Protein AF-A0A1M5S1J4-F1 (afdb_monomer_lite)

Radius of gyration: 11.2 Å; chains: 1; bounding box: 28×23×28 Å

Structure (mmCIF, N/CA/C/O backbone):
data_AF-A0A1M5S1J4-F1
#
_entry.id   AF-A0A1M5S1J4-F1
#
loop_
_atom_site.group_PDB
_atom_site.id
_atom_site.type_symbol
_atom_site.label_atom_id
_atom_site.label_alt_id
_atom_site.label_comp_id
_atom_site.label_asym_id
_atom_site.label_entity_id
_atom_site.label_seq_id
_atom_site.pdbx_PDB_ins_code
_atom_site.Cartn_x
_atom_site.Cartn_y
_atom_site.Cartn_z
_atom_site.occupancy
_atom_site.B_iso_or_equiv
_atom_site.auth_seq_id
_atom_site.auth_comp_id
_atom_site.auth_asym_id
_atom_site.auth_atom_id
_atom_site.pdbx_PDB_model_num
ATOM 1 N N . MET A 1 1 ? 11.350 -3.874 8.864 1.00 61.28 1 MET A N 1
ATOM 2 C CA . MET A 1 1 ? 11.210 -3.187 7.562 1.00 61.28 1 MET A CA 1
ATOM 3 C C . MET A 1 1 ? 11.067 -1.703 7.843 1.00 61.28 1 MET A C 1
ATOM 5 O O . MET A 1 1 ? 10.427 -1.391 8.839 1.00 61.28 1 MET A O 1
ATOM 9 N N . ASN A 1 2 ? 11.692 -0.816 7.064 1.00 77.19 2 ASN A N 1
ATOM 10 C CA . ASN A 1 2 ? 11.622 0.635 7.289 1.00 77.19 2 ASN A CA 1
ATOM 11 C C . ASN A 1 2 ? 10.979 1.317 6.077 1.00 77.19 2 ASN A C 1
ATOM 13 O O . ASN A 1 2 ? 11.600 2.157 5.426 1.00 77.19 2 ASN A O 1
ATOM 17 N N . ILE A 1 3 ? 9.746 0.899 5.775 1.00 84.69 3 ILE A N 1
ATOM 18 C CA . ILE A 1 3 ? 8.980 1.432 4.652 1.00 84.69 3 ILE A CA 1
ATOM 19 C C . ILE A 1 3 ? 8.801 2.928 4.816 1.00 84.69 3 ILE A C 1
ATOM 21 O O . ILE A 1 3 ? 8.379 3.415 5.867 1.00 84.69 3 ILE A O 1
ATOM 25 N N . LYS A 1 4 ? 9.050 3.647 3.728 1.00 94.69 4 LYS A N 1
ATOM 26 C CA . LYS A 1 4 ? 8.712 5.059 3.609 1.00 94.69 4 LYS A CA 1
ATOM 27 C C . LYS A 1 4 ? 7.330 5.215 2.987 1.00 94.69 4 LYS A C 1
ATOM 29 O O . LYS A 1 4 ? 6.932 4.453 2.109 1.00 94.69 4 LYS A O 1
ATOM 34 N N . PHE A 1 5 ? 6.623 6.265 3.379 1.00 96.88 5 PHE A N 1
ATOM 35 C CA . PHE A 1 5 ? 5.392 6.692 2.721 1.00 96.88 5 PHE A CA 1
ATOM 36 C C . PHE A 1 5 ? 5.673 7.966 1.941 1.00 96.88 5 PHE A C 1
ATOM 38 O O . PHE A 1 5 ? 6.100 8.965 2.523 1.00 96.88 5 PHE A O 1
ATOM 45 N N . SER A 1 6 ? 5.440 7.944 0.629 1.00 97.19 6 SER A N 1
ATOM 46 C CA . SER A 1 6 ? 5.460 9.180 -0.151 1.00 97.19 6 SER A CA 1
ATOM 47 C C . SER A 1 6 ? 4.350 10.127 0.323 1.00 97.19 6 SER A C 1
ATOM 49 O O . SER A 1 6 ? 3.313 9.687 0.825 1.00 97.19 6 SER A O 1
ATOM 51 N N . GLU A 1 7 ? 4.522 11.432 0.113 1.00 97.31 7 GLU A N 1
ATOM 52 C CA . GLU A 1 7 ? 3.489 12.419 0.466 1.00 97.31 7 GLU A CA 1
ATOM 53 C C . GLU A 1 7 ? 2.164 12.148 -0.262 1.00 97.31 7 GLU A C 1
ATOM 55 O O . GLU A 1 7 ? 1.084 12.309 0.308 1.00 97.31 7 GLU A O 1
ATOM 60 N N . HIS A 1 8 ? 2.235 11.636 -1.496 1.00 96.31 8 HIS A N 1
ATOM 61 C CA . HIS A 1 8 ? 1.045 11.233 -2.232 1.00 96.31 8 HIS A CA 1
ATOM 62 C C . HIS A 1 8 ? 0.341 10.037 -1.575 1.00 96.31 8 HIS A C 1
ATOM 64 O O . HIS A 1 8 ? -0.879 10.064 -1.411 1.00 96.31 8 HIS A O 1
ATOM 70 N N . ALA A 1 9 ? 1.085 9.013 -1.143 1.00 97.31 9 ALA A N 1
ATOM 71 C CA . ALA A 1 9 ? 0.516 7.882 -0.414 1.00 97.31 9 ALA A CA 1
ATOM 72 C C . ALA A 1 9 ? -0.143 8.317 0.899 1.00 97.31 9 ALA A C 1
ATOM 74 O O . ALA A 1 9 ? -1.289 7.941 1.138 1.00 97.31 9 ALA A O 1
ATOM 75 N N . LYS A 1 10 ? 0.521 9.165 1.698 1.00 97.19 10 LYS A N 1
ATOM 76 C CA . LYS A 1 10 ? -0.030 9.691 2.959 1.00 97.19 10 LYS A CA 1
ATOM 77 C C . LYS A 1 10 ? -1.349 10.425 2.744 1.00 97.19 10 LYS A C 1
ATOM 79 O O . LYS A 1 10 ? -2.326 10.150 3.439 1.00 97.19 10 LYS A O 1
ATOM 84 N N . GLN A 1 11 ? -1.414 11.300 1.737 1.00 97.50 11 GLN A N 1
ATOM 85 C CA . GLN A 1 11 ? -2.653 11.993 1.381 1.00 97.50 11 GLN A CA 1
ATOM 86 C C . GLN A 1 11 ? -3.766 10.995 1.026 1.00 97.50 11 GLN A C 1
ATOM 88 O O . GLN A 1 11 ? -4.886 11.104 1.524 1.00 97.50 11 GLN A O 1
ATOM 93 N N . ARG A 1 12 ? -3.467 9.990 0.191 1.00 97.25 12 ARG A N 1
ATOM 94 C CA . ARG A 1 12 ? -4.453 8.979 -0.218 1.00 97.25 12 ARG A CA 1
ATOM 95 C C . ARG A 1 12 ? -4.923 8.108 0.942 1.00 97.25 12 ARG A C 1
ATOM 97 O O . ARG A 1 12 ? -6.114 7.803 1.011 1.00 97.25 12 ARG A O 1
ATOM 104 N N . MET A 1 13 ? -4.019 7.715 1.830 1.00 96.62 13 MET A N 1
ATOM 105 C CA . MET A 1 13 ? -4.332 6.967 3.046 1.00 96.62 13 MET A CA 1
ATOM 106 C C . MET A 1 13 ? -5.263 7.778 3.950 1.00 96.62 13 MET A C 1
ATOM 108 O O . MET A 1 13 ? -6.323 7.280 4.324 1.00 96.62 13 MET A O 1
ATOM 112 N N . HIS A 1 14 ? -4.944 9.056 4.178 1.00 96.75 14 HIS A N 1
ATOM 113 C CA . HIS A 1 14 ? -5.777 9.968 4.960 1.00 96.75 14 HIS A CA 1
ATOM 114 C C . HIS A 1 14 ? -7.192 10.121 4.377 1.00 96.75 14 HIS A C 1
ATOM 116 O O . HIS A 1 14 ? -8.171 9.937 5.096 1.00 96.75 14 HIS A O 1
ATOM 122 N N . GLU A 1 15 ? -7.323 10.346 3.062 1.00 95.44 15 GLU A N 1
ATOM 123 C CA . GLU A 1 15 ? -8.622 10.404 2.359 1.00 95.44 15 GLU A CA 1
ATOM 124 C C . GLU A 1 15 ? -9.472 9.131 2.537 1.00 95.44 15 GLU A C 1
ATOM 126 O O . GLU A 1 15 ? -10.693 9.171 2.394 1.00 95.44 15 GLU A O 1
ATOM 131 N N . ARG A 1 16 ? -8.830 7.985 2.797 1.00 93.12 16 ARG A N 1
ATOM 132 C CA . ARG A 1 16 ? -9.469 6.664 2.911 1.00 93.12 16 ARG A CA 1
ATOM 133 C C . ARG A 1 16 ? -9.643 6.203 4.357 1.00 93.12 16 ARG A C 1
ATOM 135 O O . ARG A 1 16 ? -10.240 5.150 4.567 1.00 93.12 16 ARG A O 1
ATOM 142 N N . GLY A 1 17 ? -9.148 6.973 5.327 1.00 95.19 17 GLY A N 1
ATOM 143 C CA . GLY A 1 17 ? -9.138 6.594 6.739 1.00 95.19 17 GLY A CA 1
ATOM 144 C C . GLY A 1 17 ? -8.179 5.447 7.069 1.00 95.19 17 GLY A C 1
ATOM 145 O O . GLY A 1 17 ? -8.412 4.751 8.045 1.00 95.19 17 GLY A O 1
ATOM 146 N N . ILE A 1 18 ? -7.136 5.238 6.259 1.00 96.25 18 ILE A N 1
ATOM 147 C CA . ILE A 1 18 ? -6.101 4.223 6.500 1.00 96.25 18 ILE A CA 1
ATOM 148 C C . ILE A 1 18 ? -4.977 4.868 7.312 1.00 96.25 18 ILE A C 1
ATOM 150 O O . ILE A 1 18 ? -4.431 5.890 6.889 1.00 96.25 18 ILE A O 1
ATOM 154 N N . THR A 1 19 ? -4.614 4.287 8.453 1.00 95.19 19 THR A N 1
ATOM 155 C CA . THR A 1 19 ? -3.506 4.792 9.278 1.00 95.19 19 THR A CA 1
ATOM 156 C C . THR A 1 19 ? -2.154 4.247 8.816 1.00 95.19 19 THR A C 1
ATOM 158 O O . THR A 1 19 ? -2.072 3.226 8.122 1.00 95.19 19 THR A O 1
ATOM 161 N N . GLU A 1 20 ? -1.066 4.923 9.196 1.00 94.56 20 GLU A N 1
ATOM 162 C CA . GLU A 1 20 ? 0.283 4.413 8.927 1.00 94.56 20 GLU A CA 1
ATOM 163 C C . GLU A 1 20 ? 0.524 3.084 9.650 1.00 94.56 20 GLU A C 1
ATOM 165 O O . GLU A 1 20 ? 1.101 2.179 9.059 1.00 94.56 20 GLU A O 1
ATOM 170 N N . GLU A 1 21 ? 0.008 2.902 10.869 1.00 93.81 21 GLU A N 1
ATOM 171 C CA . GLU A 1 21 ? 0.135 1.649 11.621 1.00 93.81 21 GLU A CA 1
ATOM 172 C C . GLU A 1 21 ? -0.539 0.477 10.907 1.00 93.81 21 GLU A C 1
ATOM 174 O O . GLU A 1 21 ? 0.052 -0.598 10.830 1.00 93.81 21 GLU A O 1
ATOM 179 N N . GLN A 1 22 ? -1.736 0.674 10.342 1.00 94.38 22 GLN A N 1
ATOM 180 C CA . GLN A 1 22 ? -2.415 -0.360 9.552 1.00 94.38 22 GLN A CA 1
ATOM 181 C C . GLN A 1 22 ? -1.588 -0.749 8.324 1.00 94.38 22 GLN A C 1
ATOM 183 O O . GLN A 1 22 ? -1.467 -1.930 8.000 1.00 94.38 22 GLN A O 1
ATOM 188 N N . MET A 1 23 ? -0.989 0.239 7.656 1.00 95.00 23 MET A N 1
ATOM 189 C CA . MET A 1 23 ? -0.160 0.006 6.480 1.00 95.00 23 MET A CA 1
ATOM 190 C C . MET A 1 23 ? 1.150 -0.703 6.843 1.00 95.00 23 MET A C 1
ATOM 192 O O . MET A 1 23 ? 1.514 -1.690 6.209 1.00 95.00 23 MET A O 1
ATOM 196 N N . ILE A 1 24 ? 1.838 -0.259 7.898 1.00 93.94 24 ILE A N 1
ATOM 197 C CA . ILE A 1 24 ? 3.039 -0.921 8.426 1.00 93.94 24 ILE A CA 1
ATOM 198 C C . ILE A 1 24 ? 2.710 -2.361 8.816 1.00 93.94 24 ILE A C 1
ATOM 200 O O . ILE A 1 24 ? 3.449 -3.272 8.451 1.00 93.94 24 ILE A O 1
ATOM 204 N N . HIS A 1 25 ? 1.597 -2.575 9.519 1.00 93.19 25 HIS A N 1
ATOM 205 C CA . HIS A 1 25 ? 1.145 -3.903 9.906 1.00 93.19 25 HIS A CA 1
ATOM 206 C C . HIS A 1 25 ? 0.940 -4.798 8.682 1.00 93.19 25 HIS A C 1
ATOM 208 O O . HIS A 1 25 ? 1.537 -5.870 8.631 1.00 93.19 25 HIS A O 1
ATOM 214 N N . PHE A 1 26 ? 0.202 -4.325 7.669 1.00 94.06 26 PHE A N 1
ATOM 215 C CA . PHE A 1 26 ? 0.028 -5.029 6.395 1.00 94.06 26 PHE A CA 1
ATOM 216 C C . PHE A 1 26 ? 1.374 -5.459 5.798 1.00 94.06 26 PHE A C 1
ATOM 218 O O . PHE A 1 26 ? 1.554 -6.621 5.450 1.00 94.06 26 PHE A O 1
ATOM 225 N N . PHE A 1 27 ? 2.348 -4.554 5.724 1.00 92.56 27 PHE A N 1
ATOM 226 C CA . PHE A 1 27 ? 3.647 -4.860 5.129 1.00 92.56 27 PHE A CA 1
ATOM 227 C C . PHE A 1 27 ? 4.530 -5.792 5.974 1.00 92.56 27 PHE A C 1
ATOM 229 O O . PHE A 1 27 ? 5.432 -6.433 5.437 1.00 92.56 27 PHE A O 1
ATOM 236 N N . VAL A 1 28 ? 4.305 -5.864 7.287 1.00 92.81 28 VAL A N 1
ATOM 237 C CA . VAL A 1 28 ? 5.034 -6.765 8.190 1.00 92.81 28 VAL A CA 1
ATOM 238 C C . VAL A 1 28 ? 4.419 -8.164 8.201 1.00 92.81 28 VAL A C 1
ATOM 240 O O . VAL A 1 28 ? 5.155 -9.148 8.257 1.00 92.81 28 VAL A O 1
ATOM 243 N N . THR A 1 29 ? 3.089 -8.269 8.162 1.00 94.31 29 THR A N 1
ATOM 244 C CA . THR A 1 29 ? 2.373 -9.540 8.351 1.00 94.31 29 THR A CA 1
ATOM 245 C C . THR A 1 29 ? 1.850 -10.149 7.054 1.00 94.31 29 THR A C 1
ATOM 247 O O . THR A 1 29 ? 1.569 -11.346 7.019 1.00 94.31 29 THR A O 1
ATOM 250 N N . ASN A 1 30 ? 1.730 -9.354 5.987 1.00 93.94 30 ASN A N 1
ATOM 251 C CA . ASN A 1 30 ? 0.979 -9.665 4.766 1.00 93.94 30 ASN A CA 1
ATOM 252 C C . ASN A 1 30 ? -0.504 -10.003 5.020 1.00 93.94 30 ASN A C 1
ATOM 254 O O . ASN A 1 30 ? -1.158 -10.614 4.170 1.00 93.94 30 ASN A O 1
ATOM 258 N N . GLU A 1 31 ? -1.056 -9.626 6.177 1.00 94.69 31 GLU A N 1
ATOM 259 C CA . GLU A 1 31 ? -2.466 -9.857 6.480 1.00 94.69 31 GLU A CA 1
ATOM 260 C C . GLU A 1 31 ? -3.357 -9.063 5.521 1.00 94.69 31 GLU A C 1
ATOM 262 O O . GLU A 1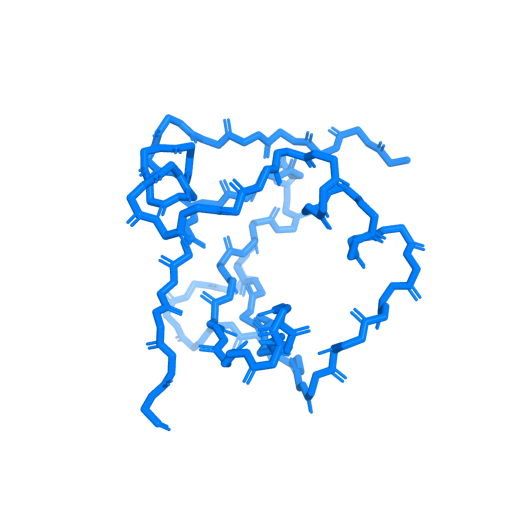 31 ? -3.159 -7.871 5.305 1.00 94.69 31 GLU A O 1
ATOM 267 N N . GLY A 1 32 ? -4.344 -9.736 4.929 1.00 94.12 32 GLY A N 1
ATOM 268 C CA . GLY A 1 32 ? -5.232 -9.128 3.943 1.00 94.12 32 GLY A CA 1
ATOM 269 C C . GLY A 1 32 ? -4.639 -9.022 2.535 1.00 94.12 32 GLY A C 1
ATOM 270 O O . GLY A 1 32 ? -5.306 -8.474 1.664 1.00 94.12 32 GLY A O 1
ATOM 271 N N . LEU A 1 33 ? -3.440 -9.550 2.259 1.00 96.94 33 LEU A N 1
ATOM 272 C CA . LEU A 1 33 ? -2.916 -9.629 0.891 1.00 96.94 33 LEU A CA 1
ATOM 273 C C . LEU A 1 33 ? -3.782 -10.571 0.034 1.00 96.94 33 LEU A C 1
ATOM 275 O O . LEU A 1 33 ? -3.907 -11.760 0.319 1.00 96.94 33 LEU A O 1
ATOM 279 N N . LEU A 1 34 ? -4.356 -10.033 -1.039 1.00 96.12 34 LEU A N 1
ATOM 280 C CA . LEU A 1 34 ? -5.206 -10.753 -1.992 1.00 96.12 34 LEU A CA 1
ATOM 281 C C . LEU A 1 34 ? -4.443 -11.152 -3.256 1.00 96.12 34 LEU A C 1
ATOM 283 O O . LEU A 1 34 ? -4.754 -12.160 -3.887 1.00 96.12 34 LEU A O 1
ATOM 287 N N . GLY A 1 35 ? -3.447 -10.358 -3.640 1.00 95.06 35 GLY A N 1
ATOM 288 C CA . GLY A 1 35 ? -2.647 -10.614 -4.827 1.00 95.06 35 GLY A CA 1
ATOM 289 C C . GLY A 1 35 ? -1.442 -9.696 -4.901 1.00 95.06 35 GLY A C 1
ATOM 290 O O . GLY A 1 35 ? -1.467 -8.574 -4.404 1.00 95.06 35 GLY A O 1
ATOM 291 N N . LEU A 1 36 ? -0.384 -10.176 -5.541 1.00 95.88 36 LEU A N 1
ATOM 292 C CA . LEU A 1 36 ? 0.838 -9.418 -5.764 1.00 95.88 36 LEU A CA 1
ATOM 293 C C . LEU A 1 36 ? 1.273 -9.613 -7.210 1.00 95.88 36 LEU A C 1
ATOM 295 O O . LEU A 1 36 ? 1.324 -10.743 -7.697 1.00 95.88 36 LEU A O 1
ATOM 299 N N . LYS A 1 37 ? 1.600 -8.519 -7.893 1.00 95.69 37 LYS A N 1
ATOM 300 C CA . LYS A 1 37 ? 2.178 -8.575 -9.235 1.00 95.69 37 LYS A CA 1
ATOM 301 C C . LYS A 1 37 ? 3.184 -7.459 -9.469 1.00 95.69 37 LYS A C 1
ATOM 303 O O . LYS A 1 37 ? 3.099 -6.401 -8.853 1.00 95.69 37 LYS A O 1
ATOM 308 N N . LEU A 1 38 ? 4.100 -7.686 -10.401 1.00 95.81 38 LEU A N 1
ATOM 309 C CA . LEU A 1 38 ? 4.973 -6.642 -10.924 1.00 95.81 38 LEU A CA 1
ATOM 310 C C . LEU A 1 38 ? 4.171 -5.697 -11.832 1.00 95.81 38 LEU A C 1
ATOM 312 O O . LEU A 1 38 ? 3.205 -6.114 -12.475 1.00 95.81 38 LEU A O 1
ATOM 316 N N . SER A 1 39 ? 4.526 -4.417 -11.859 1.00 93.62 39 SER A N 1
ATOM 317 C CA . SER A 1 39 ? 3.908 -3.446 -12.761 1.00 93.62 39 SER A CA 1
ATOM 318 C C . SER A 1 39 ? 4.470 -3.577 -14.179 1.00 93.62 39 SER A C 1
ATOM 320 O O . SER A 1 39 ? 5.664 -3.410 -14.394 1.00 93.62 39 SER A O 1
ATOM 322 N N . ASP A 1 40 ? 3.584 -3.755 -15.164 1.00 93.38 40 ASP A N 1
ATOM 323 C CA . ASP A 1 40 ? 3.949 -3.843 -16.591 1.00 93.38 40 ASP A CA 1
ATOM 324 C C . ASP A 1 40 ? 4.486 -2.517 -17.170 1.00 93.38 40 ASP A C 1
ATOM 326 O O . ASP A 1 40 ? 5.010 -2.478 -18.280 1.00 93.38 40 ASP A O 1
ATOM 330 N N . LYS A 1 41 ? 4.302 -1.399 -16.452 1.00 91.69 41 LYS A N 1
ATOM 331 C CA . LYS A 1 41 ? 4.770 -0.067 -16.874 1.00 91.69 41 LYS A CA 1
ATOM 332 C C . LYS A 1 41 ? 6.140 0.294 -16.313 1.00 91.69 41 LYS A C 1
ATOM 334 O O . LYS A 1 41 ? 6.830 1.120 -16.896 1.00 91.69 41 LYS A O 1
ATOM 339 N N . ASP A 1 42 ? 6.459 -0.247 -15.144 1.00 91.94 42 ASP A N 1
ATOM 340 C CA . ASP A 1 42 ? 7.664 0.074 -14.388 1.00 91.94 42 ASP A CA 1
ATOM 341 C C . ASP A 1 42 ? 7.924 -1.072 -13.415 1.00 91.94 42 ASP A C 1
ATOM 343 O O . ASP A 1 42 ? 7.242 -1.198 -12.395 1.00 91.94 42 ASP A O 1
ATOM 347 N N . GLU A 1 43 ? 8.908 -1.898 -13.755 1.00 92.12 43 GLU A N 1
ATOM 348 C CA . GLU A 1 43 ? 9.280 -3.107 -13.024 1.00 92.12 43 GLU A CA 1
ATOM 349 C C . GLU A 1 43 ? 9.901 -2.817 -11.650 1.00 92.12 43 GLU A C 1
ATOM 351 O O . GLU A 1 43 ? 10.064 -3.729 -10.845 1.00 92.12 43 GLU A O 1
ATOM 356 N N . SER A 1 44 ? 10.206 -1.557 -11.324 1.00 93.94 44 SER A N 1
ATOM 357 C CA . SER A 1 44 ? 10.585 -1.192 -9.954 1.00 93.94 44 SER A CA 1
ATOM 358 C C . SER A 1 44 ? 9.387 -1.177 -8.996 1.00 93.94 44 SER A C 1
ATOM 360 O O . SER A 1 44 ? 9.573 -1.203 -7.778 1.00 93.94 44 SER A O 1
ATOM 362 N N . ASN A 1 45 ? 8.155 -1.176 -9.525 1.00 95.81 45 ASN A N 1
ATOM 363 C CA . ASN A 1 45 ? 6.931 -1.121 -8.735 1.00 95.81 45 ASN A CA 1
ATOM 364 C C . ASN A 1 45 ? 6.222 -2.480 -8.651 1.00 95.81 45 ASN A C 1
ATOM 366 O O . ASN A 1 45 ? 5.880 -3.112 -9.652 1.00 95.81 45 ASN A O 1
ATOM 370 N N . LEU A 1 46 ? 5.898 -2.869 -7.423 1.00 96.12 46 LEU A N 1
ATOM 371 C CA . LEU A 1 46 ? 4.981 -3.942 -7.083 1.00 96.12 46 LEU A CA 1
ATOM 372 C C . LEU A 1 46 ? 3.575 -3.379 -6.864 1.00 96.12 46 LEU A C 1
ATOM 374 O O . LEU A 1 46 ? 3.375 -2.340 -6.233 1.00 96.12 46 LEU A O 1
ATOM 378 N N . LEU A 1 47 ? 2.591 -4.097 -7.387 1.00 96.94 47 LEU A N 1
ATOM 379 C CA . LEU A 1 47 ? 1.173 -3.833 -7.216 1.00 96.94 47 LEU A CA 1
ATOM 380 C C . LEU A 1 47 ? 0.613 -4.904 -6.281 1.00 96.94 47 LEU A C 1
ATOM 382 O O . LEU A 1 47 ? 0.512 -6.069 -6.672 1.00 96.94 47 LEU A O 1
ATOM 386 N N . ALA A 1 48 ? 0.278 -4.507 -5.056 1.00 96.94 48 ALA A N 1
ATOM 387 C CA . ALA A 1 48 ? -0.301 -5.390 -4.051 1.00 96.94 48 ALA A CA 1
ATOM 388 C C . ALA A 1 48 ? -1.786 -5.071 -3.871 1.00 96.94 48 ALA A C 1
ATOM 390 O O . ALA A 1 48 ? -2.146 -3.953 -3.507 1.00 96.94 48 ALA A O 1
ATOM 391 N N . ASP A 1 49 ? -2.646 -6.047 -4.127 1.00 97.00 49 ASP A N 1
ATOM 392 C CA . ASP A 1 49 ? -4.070 -5.958 -3.830 1.00 97.00 49 ASP A CA 1
ATOM 393 C C . ASP A 1 49 ? -4.281 -6.393 -2.377 1.00 97.00 49 ASP A C 1
ATOM 395 O O . ASP A 1 49 ? -3.847 -7.475 -1.985 1.00 97.00 49 ASP A O 1
ATOM 399 N N . ALA A 1 50 ? -4.916 -5.546 -1.573 1.00 96.44 50 ALA A N 1
ATOM 400 C CA . ALA A 1 50 ? -5.024 -5.682 -0.127 1.00 96.44 50 ALA A CA 1
ATOM 401 C C . ALA A 1 50 ? -6.462 -5.452 0.354 1.00 96.44 50 ALA A C 1
ATOM 403 O O . ALA A 1 50 ? -7.156 -4.560 -0.136 1.00 96.44 50 ALA A O 1
ATOM 404 N N . LEU A 1 51 ? -6.891 -6.227 1.346 1.00 96.12 51 LEU A N 1
ATOM 405 C CA . LEU A 1 51 ? -8.128 -6.040 2.093 1.00 96.1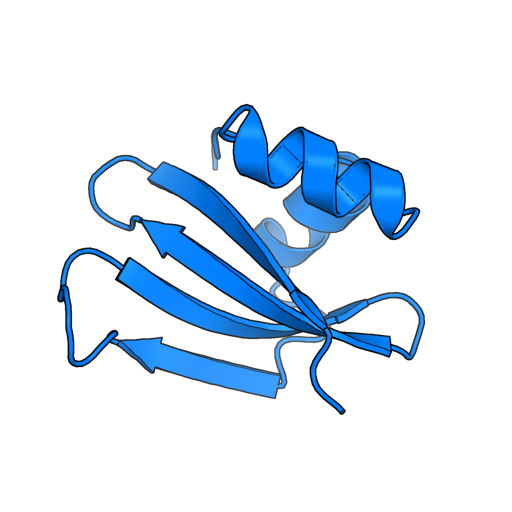2 51 LEU A CA 1
ATOM 406 C C . LEU A 1 51 ? -7.809 -5.330 3.413 1.00 96.12 51 LEU A C 1
ATOM 408 O O . LEU A 1 51 ? -7.220 -5.925 4.309 1.00 96.12 51 LEU A O 1
ATOM 412 N N . ILE A 1 52 ? -8.209 -4.065 3.534 1.00 94.25 52 ILE A N 1
ATOM 413 C CA . ILE A 1 52 ? -7.995 -3.235 4.729 1.00 94.25 52 ILE A CA 1
ATOM 414 C C . ILE A 1 52 ? -9.368 -2.779 5.221 1.00 94.25 52 ILE A C 1
ATOM 416 O O . ILE A 1 52 ? -10.127 -2.170 4.464 1.00 94.25 52 ILE A O 1
ATOM 420 N N . ASP A 1 53 ? -9.714 -3.118 6.465 1.00 90.88 53 ASP A N 1
ATOM 421 C CA . ASP A 1 53 ? -11.024 -2.842 7.080 1.00 90.88 53 ASP A CA 1
ATOM 422 C C . ASP A 1 53 ? -12.219 -3.266 6.202 1.00 90.88 53 ASP A C 1
ATOM 424 O O . ASP A 1 53 ? -13.208 -2.547 6.043 1.00 90.88 53 ASP A O 1
ATOM 428 N N . GLY A 1 54 ? -12.108 -4.438 5.567 1.00 91.56 54 GLY A N 1
ATOM 429 C CA . GLY A 1 54 ? -13.150 -4.995 4.698 1.00 91.56 54 GLY A CA 1
ATOM 430 C C . GLY A 1 54 ? -13.299 -4.302 3.338 1.00 91.56 54 GLY A C 1
ATOM 431 O O . GLY A 1 54 ? -14.206 -4.644 2.582 1.00 91.56 54 GLY A O 1
ATOM 432 N N . LYS A 1 55 ? -12.421 -3.351 2.999 1.00 94.50 55 LYS A N 1
ATOM 433 C CA . LYS A 1 55 ? -12.385 -2.670 1.697 1.00 94.50 55 LYS A CA 1
ATOM 434 C C . LYS A 1 55 ? -11.145 -3.081 0.915 1.00 94.50 55 LYS A C 1
ATOM 436 O O . LYS A 1 55 ? -10.067 -3.239 1.483 1.00 94.50 55 LYS A O 1
ATOM 441 N N . MET A 1 56 ? -11.297 -3.245 -0.395 1.00 96.44 56 MET A N 1
ATOM 442 C CA . MET A 1 56 ? -10.195 -3.635 -1.269 1.00 96.44 56 MET A CA 1
ATOM 443 C C . MET A 1 56 ? -9.444 -2.409 -1.786 1.00 96.44 56 MET A C 1
ATOM 445 O O . MET A 1 56 ? -10.042 -1.435 -2.253 1.00 96.44 56 MET A O 1
ATOM 449 N N . TYR A 1 57 ? -8.121 -2.483 -1.755 1.00 97.00 57 TYR A N 1
ATOM 450 C CA . TYR A 1 57 ? -7.223 -1.453 -2.251 1.00 97.00 57 TYR A CA 1
ATOM 451 C C . TYR A 1 57 ? -6.099 -2.069 -3.075 1.00 97.00 57 TYR A C 1
ATOM 453 O O . TYR A 1 57 ? -5.686 -3.194 -2.830 1.00 97.00 57 TYR A O 1
ATOM 461 N N . ARG A 1 58 ? -5.567 -1.306 -4.026 1.00 97.06 58 ARG A N 1
ATOM 462 C CA . ARG A 1 58 ? -4.298 -1.579 -4.691 1.00 97.06 58 ARG A CA 1
ATOM 463 C C . ARG A 1 58 ? -3.245 -0.621 -4.166 1.00 97.06 58 ARG A C 1
ATOM 465 O O . ARG A 1 58 ? -3.380 0.597 -4.309 1.00 97.06 58 ARG A O 1
ATOM 472 N N . LEU A 1 59 ? -2.198 -1.186 -3.594 1.00 97.06 59 LEU A N 1
ATOM 473 C CA . LEU A 1 59 ? -1.008 -0.500 -3.124 1.00 97.06 59 LEU A CA 1
ATOM 474 C C . LEU A 1 59 ? 0.031 -0.522 -4.242 1.00 97.06 59 LEU A C 1
ATOM 476 O O . LEU A 1 59 ? 0.269 -1.567 -4.848 1.00 97.06 59 LEU A O 1
ATOM 480 N N . VAL A 1 60 ? 0.643 0.626 -4.516 1.00 97.12 60 VAL A N 1
ATOM 481 C CA . VAL A 1 60 ? 1.798 0.718 -5.414 1.00 97.12 60 VAL A CA 1
ATOM 482 C C . VAL A 1 60 ? 3.029 0.927 -4.558 1.00 97.12 60 VAL A C 1
ATOM 484 O O . VAL A 1 60 ? 3.177 1.978 -3.934 1.00 97.12 60 VAL A O 1
ATOM 487 N N . TYR A 1 61 ? 3.891 -0.076 -4.519 1.00 96.69 61 TYR A N 1
ATOM 488 C CA . TYR A 1 61 ? 5.089 -0.092 -3.696 1.00 96.69 61 TYR A CA 1
ATOM 489 C C . TYR A 1 61 ? 6.322 -0.186 -4.588 1.00 96.69 61 TYR A C 1
ATOM 491 O O . TYR A 1 61 ? 6.429 -1.108 -5.392 1.00 96.69 61 TYR A O 1
ATOM 499 N N . ASN A 1 62 ? 7.252 0.753 -4.453 1.00 96.19 62 ASN A N 1
ATOM 500 C CA . ASN A 1 62 ? 8.522 0.693 -5.155 1.00 96.19 62 ASN A CA 1
ATOM 501 C C . ASN A 1 62 ? 9.504 -0.168 -4.352 1.00 96.19 62 ASN A C 1
ATOM 503 O O . ASN A 1 62 ? 9.890 0.189 -3.238 1.00 96.19 62 ASN A O 1
ATOM 507 N N . ALA A 1 63 ? 9.907 -1.301 -4.925 1.00 90.75 63 ALA A N 1
ATOM 508 C CA . ALA A 1 63 ? 10.757 -2.277 -4.252 1.00 90.75 63 ALA A CA 1
ATOM 509 C C . ALA A 1 63 ? 12.237 -1.866 -4.190 1.00 90.75 63 ALA A C 1
ATOM 511 O O . ALA A 1 63 ? 12.978 -2.412 -3.377 1.00 90.75 63 ALA A O 1
ATOM 512 N N . VAL A 1 64 ? 12.668 -0.919 -5.030 1.00 92.00 64 VAL A N 1
ATOM 513 C CA . VAL A 1 64 ? 14.055 -0.431 -5.075 1.00 92.00 64 VAL A CA 1
ATOM 514 C C . VAL A 1 64 ? 14.286 0.637 -4.007 1.00 92.00 64 VAL A C 1
ATOM 516 O O . VAL A 1 64 ? 15.304 0.620 -3.319 1.00 92.00 64 VAL A O 1
ATOM 519 N N . GLU A 1 65 ? 13.334 1.555 -3.852 1.00 92.69 65 GLU A N 1
ATOM 520 C CA . GLU A 1 65 ? 13.431 2.687 -2.923 1.00 92.69 65 GLU A CA 1
ATOM 521 C C . GLU A 1 65 ? 12.808 2.418 -1.539 1.00 92.69 65 GLU A C 1
ATOM 523 O O . GLU A 1 65 ? 12.919 3.267 -0.649 1.00 92.69 65 GLU A O 1
ATOM 528 N N . ASP A 1 66 ? 12.181 1.249 -1.349 1.00 92.56 66 ASP A N 1
ATOM 529 C CA . ASP A 1 66 ? 11.450 0.854 -0.131 1.00 92.56 66 ASP A CA 1
ATOM 530 C C . ASP A 1 66 ? 10.395 1.908 0.264 1.00 92.56 66 ASP A C 1
ATOM 532 O O . ASP A 1 66 ? 10.344 2.411 1.392 1.00 92.56 66 ASP A O 1
ATOM 536 N N . ILE A 1 67 ? 9.577 2.314 -0.718 1.00 96.12 67 ILE A N 1
ATOM 537 C CA . ILE A 1 67 ? 8.584 3.385 -0.567 1.00 96.12 67 ILE A CA 1
ATOM 538 C C . ILE A 1 67 ? 7.211 2.978 -1.105 1.00 96.12 67 ILE A C 1
ATOM 540 O O . ILE A 1 67 ? 7.055 2.525 -2.240 1.00 96.12 67 ILE A O 1
ATOM 544 N N . LEU A 1 68 ? 6.172 3.207 -0.304 1.00 97.19 68 LEU A N 1
ATOM 545 C CA . LEU A 1 68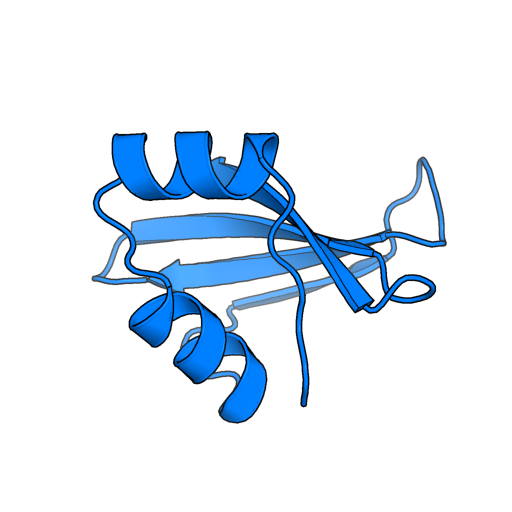 ? 4.796 3.196 -0.781 1.00 97.19 68 LEU A CA 1
ATOM 546 C C . LEU A 1 68 ? 4.530 4.485 -1.568 1.00 97.19 68 LEU A C 1
ATOM 548 O O . LEU A 1 68 ? 4.530 5.600 -1.032 1.00 97.19 68 LEU A O 1
ATOM 552 N N . VAL A 1 69 ? 4.271 4.316 -2.858 1.00 97.19 69 VAL A N 1
ATOM 553 C CA . VAL A 1 69 ? 4.050 5.406 -3.807 1.00 97.19 69 VAL A CA 1
ATOM 554 C C . VAL A 1 69 ? 2.614 5.914 -3.723 1.00 97.19 69 VAL A C 1
ATOM 556 O O . VAL A 1 69 ? 2.384 7.119 -3.738 1.00 97.19 69 VAL A O 1
ATOM 559 N N . THR A 1 70 ? 1.622 5.023 -3.641 1.00 97.06 70 THR A N 1
ATOM 560 C CA . THR A 1 70 ? 0.207 5.427 -3.585 1.00 97.06 70 THR A CA 1
ATOM 561 C C . THR A 1 70 ? -0.729 4.266 -3.242 1.00 97.06 70 THR A C 1
ATOM 563 O O . THR A 1 70 ? -0.324 3.102 -3.239 1.00 97.06 70 THR A O 1
ATOM 566 N N . VAL A 1 71 ? -1.995 4.596 -2.973 1.00 96.31 71 VAL A N 1
ATOM 567 C CA . VAL A 1 71 ? -3.076 3.664 -2.626 1.00 96.31 71 VAL A CA 1
ATOM 568 C C . VAL A 1 71 ? -4.341 4.012 -3.415 1.00 96.31 71 VAL A C 1
ATOM 570 O O . VAL A 1 71 ? -4.848 5.137 -3.347 1.00 96.31 71 VAL A O 1
ATOM 573 N N . PHE A 1 72 ? -4.903 3.037 -4.132 1.00 93.81 72 PHE A N 1
ATOM 574 C CA . PHE A 1 72 ? -6.138 3.185 -4.910 1.00 93.81 72 PHE A CA 1
ATOM 575 C C . PHE A 1 72 ? 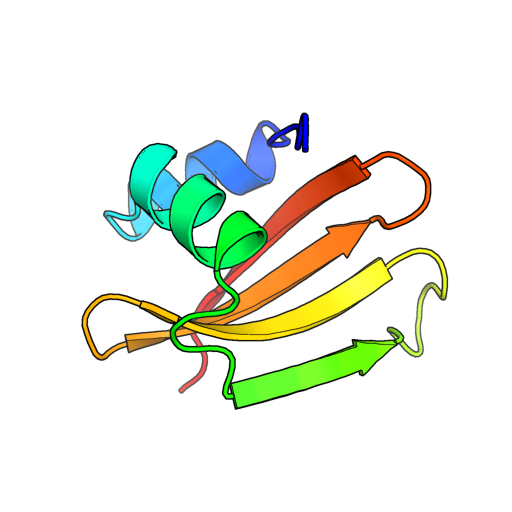-7.223 2.229 -4.413 1.00 93.81 72 PHE A C 1
ATOM 577 O O . PHE A 1 72 ? -6.900 1.093 -4.095 1.00 93.81 72 PHE A O 1
ATOM 584 N N . PRO A 1 73 ? -8.504 2.626 -4.358 1.00 94.44 73 PRO A N 1
ATOM 585 C CA . PRO A 1 73 ? -9.579 1.673 -4.105 1.00 94.44 73 PRO A CA 1
ATOM 586 C C . PRO A 1 73 ? -9.740 0.719 -5.295 1.00 94.44 73 PRO A C 1
ATOM 588 O O . PRO A 1 73 ? -9.654 1.140 -6.453 1.00 94.44 73 PRO A O 1
ATOM 591 N N . LEU A 1 74 ? -10.005 -0.550 -5.006 1.00 91.19 74 LEU A N 1
ATOM 592 C CA . LEU A 1 74 ? -10.497 -1.523 -5.977 1.00 91.19 74 LEU A CA 1
ATOM 593 C C . LEU A 1 74 ? -12.022 -1.599 -5.827 1.00 91.19 74 LEU A C 1
ATOM 595 O O . LEU A 1 74 ? -12.529 -1.607 -4.706 1.00 91.19 74 LEU A O 1
ATOM 599 N N . LYS A 1 75 ? -12.738 -1.550 -6.956 1.00 76.56 75 LYS A N 1
ATOM 600 C CA . LYS A 1 75 ? -14.202 -1.692 -6.984 1.00 76.56 75 LYS A CA 1
ATOM 601 C C . LYS A 1 75 ? -14.624 -3.107 -6.618 1.00 76.56 75 LYS A C 1
ATOM 603 O O . LYS A 1 75 ? -13.887 -4.039 -7.007 1.00 76.56 75 LYS A O 1
#

pLDDT: mean 93.99, std 5.26, range [61.28, 97.5]

Foldseek 3Di:
DDAAEDPQAVVQCVVVVHDPVQVVCCVVPVPQFPDWDADPVDRQWIWTWGQGPNFIKTWTARNVVRYTHHIGGDD

Sequence (75 aa):
MNIKFSEHAKQRMHERGITEEQMIHFFVTNEGLLGLKLSDKDESNLLADALIDGKMYRLVYNAVEDILVTVFPLK

Secondary structure (DSSP, 8-state):
---EE-HHHHHHHHHHT--HHHHHHHHHH-TTEEEEEE-TT-TTEEEEEEEETTEEEEEEEETTTTEEEEEEE--

=== Feature glossary ===
Key to the feature types in this record:

— What the protein is —

Primary structure: the covalent order of the twenty standard amino acids along the backbone. Two proteins with the same sequence will (almost always) fold to the same structure; two with 30% identity often share a fold but 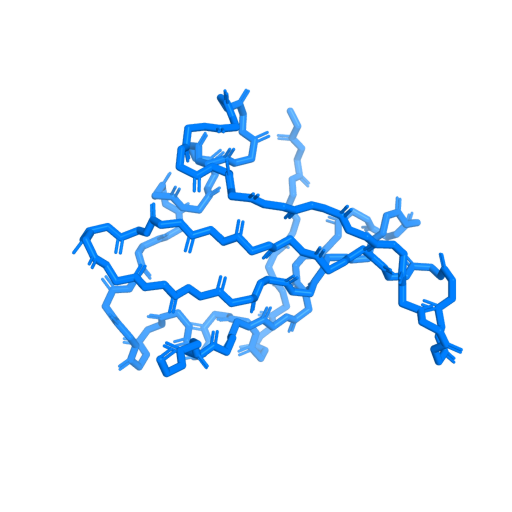not the details.

Database cross-references. InterPro integrates a dozen domain/family signature databases into unified entries with residue-range hits. GO terms attach function/process/location labels with evidence codes. CATH codes position the fold in a four-level structural taxonomy. Organism is the NCBI-taxonomy species name.

— Where its atoms are —

The mmCIF block holds the 3D Cartesian coordinates of each backbone atom (N, Cα, C, O) in ångströms. mmCIF is the PDB's canonical archive format — a tagged-loop text representation of the atomic model.

Six rendered views show the 3D structure from the faces of a cube — i.e. along ±x, ±y, ±z. Rendering representation is drawn randomly per protein from cartoon (secondary-structure ribbons), sticks (backbone b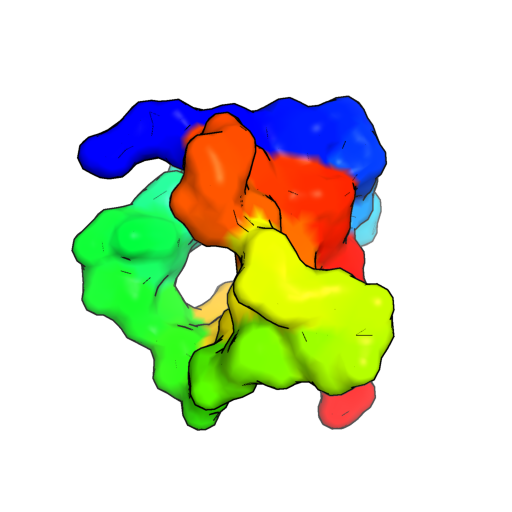onds), or molecular surface; coloring is either N→C rainbow (blue at the N-terminus through red at the C-terminus) or one color per chain.

— Local backbone conformation —

DSSP 8-state secondary structure assigns each residue one of H (α-helix), G (3₁₀-helix), I (π-helix), E (extended β-strand), B (isolated β-bridge), T (hydrogen-bonded turn), S (bend), or '-' (coil). The assignment is computed from backbone hydrogen-bond geometry via the Kabsch–Sander algorithm.

P-SEA three-state annotation labels each residue as helix, strand, or coil based purely on the geometry of the Cα trace. It serves as a fallback when the full backbone (and thus DSSP) is unavailable.

The φ/ψ torsion pair specifies the backbone conformation at each residue. φ rotates about the N–Cα bond, ψ about the Cα–C bond. Steric clashes forbid most of the (φ, ψ) plane — the allowed regions (α-helix basin, β-sheet basin, left-handed helix) are the Ramachandran-allowed regions.

— Global shape and packing —

The geometric summary reports three shape descriptors. Rg (radius of gyration) measures how spread out the Cα atoms are about their centre of mass; compact globular proteins have small Rg, elongated or unfolded ones large. Cα contacts (<8 Å, |i−j|>4) count long-range residue pairs in spatial proximity — high for tightly packed folds, near zero for rods or random coil. The bounding-box extents give the protein's footprint along x, y, z in Å.

Accessible surface area quantifies burial. A residue with SASA near zero is packed into the hydrophobic core; one with SASA >100 Å² sits on the surface. Computed here via the Shrake–Rupley numerical algorithm with a 1.4 Å probe.

Plot images: a contact map (which residues are close in 3D, as an N×N binary image), a Ramachandran scatter (backbone torsion angles, revealing secondary-structure composition at a glance), and — for AlphaFold structures — a PAE heatmap (pairwise prediction confidence).

— Structural neighborhood —

The Foldseek 3Di string encodes local tertiary geometry as a 20-letter alphabet — one character per residue — derived from the relative positions of nearby Cα atoms. Unlike the amino-acid sequence, 3Di is a direct function of the 3D structure, so two proteins with the same fold have similar 3Di strings even at low sequence identity.

Nearest PDB neighbors are the top structural matches found by Foldseek when searching this structure against the entire Protein Data Bank. Each hit reports a TM-score (0 to 1; >0.5 almost always implies the same fold) and an E-value. These are *structural* homologs — they may share no detectable sequence similarity.

— Confidence and disorder —

For AlphaFold models, the B-factor field carries pLDDT — the model's own estimate of local accuracy on a 0–100 scale. Regions with pLDDT<50 should be treated as essentially unmodeled; they often correspond to intrinsically disordered segments.

B-factor (Debye–Waller factor) reflects atomic displacement in the crystal lattice. It is an experimental observable (units Å²), not a prediction; low values mean the atom is pinned down, high values mean it moves or is heterogeneous across the crystal.

Predicted aligned error is AlphaFold's pairwise confidence. Unlike pLDDT (per-residue), PAE is per-residue-pair and captures whether two parts of the structure are correctly placed relative to each other. Units are ångströms of expected positional error.